Protein AF-A0A2G9RIJ7-F1 (afdb_monomer_lite)

Sequence (75 aa):
ILDDGGDLTHWVYKKYLNVYKKIRGIVEESVTGVHRLYQLSKAGKLCVPAMNVNDSVTKQKFDNLYCCRESILDG

Radius of gyration: 14.2 Å; chains: 1; bounding box: 27×20×43 Å

Structure (mmCIF, N/CA/C/O backbone):
data_AF-A0A2G9RIJ7-F1
#
_entry.id   AF-A0A2G9RIJ7-F1
#
loop_
_atom_site.group_PDB
_atom_site.id
_atom_site.type_symbol
_atom_site.label_atom_id
_atom_site.label_alt_id
_atom_site.label_comp_id
_atom_site.label_asym_id
_atom_site.label_entity_id
_atom_site.label_seq_id
_atom_site.pdbx_PDB_ins_code
_atom_site.Cartn_x
_atom_site.Cartn_y
_atom_site.Cartn_z
_atom_site.occupancy
_atom_site.B_iso_or_equiv
_atom_site.auth_seq_id
_atom_site.auth_comp_id
_atom_site.auth_asym_id
_atom_site.auth_atom_id
_atom_site.pdbx_PDB_model_num
ATOM 1 N N . ILE A 1 1 ? -7.863 -2.608 -0.085 1.00 86.88 1 ILE A N 1
ATOM 2 C CA . ILE A 1 1 ? -7.793 -1.560 -1.126 1.00 86.88 1 ILE A CA 1
ATOM 3 C C . ILE A 1 1 ? -6.676 -1.968 -2.060 1.00 86.88 1 ILE A C 1
ATOM 5 O O . ILE A 1 1 ? -5.642 -2.379 -1.555 1.00 86.88 1 ILE A O 1
ATOM 9 N N . LEU A 1 2 ? -6.918 -1.929 -3.362 1.00 90.25 2 LEU A N 1
ATOM 10 C CA . LEU A 1 2 ? -5.879 -2.033 -4.378 1.00 90.25 2 LEU A CA 1
ATOM 11 C C . LEU A 1 2 ? -5.785 -0.637 -4.992 1.00 90.25 2 LEU A C 1
ATOM 13 O O . LEU A 1 2 ? -6.827 -0.088 -5.355 1.00 90.25 2 LEU A O 1
ATOM 17 N N . ASP A 1 3 ? -4.606 -0.030 -4.937 1.00 90.31 3 ASP A N 1
ATOM 18 C CA . ASP A 1 3 ? -4.408 1.393 -5.219 1.00 90.31 3 ASP A CA 1
ATOM 19 C C . ASP A 1 3 ? -3.129 1.610 -6.032 1.00 90.31 3 ASP A C 1
ATOM 21 O O . ASP A 1 3 ? -2.150 0.873 -5.885 1.00 90.31 3 ASP A O 1
ATOM 25 N N . ASP A 1 4 ? -3.173 2.639 -6.869 1.00 87.94 4 ASP A N 1
ATOM 26 C CA . ASP A 1 4 ? -2.078 3.085 -7.723 1.00 87.94 4 ASP A CA 1
ATOM 27 C C . ASP A 1 4 ? -1.987 4.613 -7.605 1.00 87.94 4 ASP A C 1
ATOM 29 O O . ASP A 1 4 ? -2.761 5.366 -8.196 1.00 87.94 4 ASP A O 1
ATOM 33 N N . GLY A 1 5 ? -1.106 5.075 -6.718 1.00 86.75 5 GLY A N 1
ATOM 34 C CA . GLY A 1 5 ? -0.871 6.497 -6.426 1.00 86.75 5 GLY A CA 1
ATOM 35 C C . GLY A 1 5 ? -1.296 6.928 -5.018 1.00 86.75 5 GLY A C 1
ATOM 36 O O . GLY A 1 5 ? -0.889 7.993 -4.535 1.00 86.75 5 GLY A O 1
ATOM 37 N N . GLY A 1 6 ? -2.065 6.094 -4.313 1.00 87.19 6 GLY A N 1
ATOM 38 C CA . GLY A 1 6 ? -2.472 6.311 -2.923 1.00 87.19 6 GLY A CA 1
ATOM 39 C C . GLY A 1 6 ? -3.626 7.303 -2.724 1.00 87.19 6 GLY A C 1
ATOM 40 O O . GLY A 1 6 ? -3.891 7.712 -1.587 1.00 87.19 6 GLY A O 1
ATOM 41 N N . ASP A 1 7 ? -4.288 7.755 -3.792 1.00 90.50 7 ASP A N 1
ATOM 42 C CA . ASP A 1 7 ? -5.375 8.739 -3.710 1.00 90.50 7 ASP A CA 1
ATOM 43 C C . ASP A 1 7 ? -6.668 8.122 -3.173 1.00 90.50 7 ASP A C 1
ATOM 45 O O . ASP A 1 7 ? -7.331 8.728 -2.321 1.00 90.50 7 ASP A O 1
ATOM 49 N N . LEU A 1 8 ? -7.000 6.894 -3.587 1.00 89.56 8 LEU A N 1
ATOM 50 C CA . LEU A 1 8 ? -8.164 6.180 -3.066 1.00 89.56 8 LEU A CA 1
ATOM 51 C C . LEU A 1 8 ? -7.984 5.894 -1.574 1.00 89.56 8 LEU A C 1
ATOM 53 O O . LEU A 1 8 ? -8.881 6.154 -0.767 1.00 89.56 8 LEU A O 1
ATOM 57 N N . THR A 1 9 ? -6.800 5.424 -1.188 1.00 89.38 9 THR A N 1
ATOM 58 C CA . THR A 1 9 ? -6.430 5.180 0.206 1.00 89.38 9 THR A CA 1
ATOM 59 C C . THR A 1 9 ? -6.579 6.446 1.047 1.00 89.38 9 THR A C 1
ATOM 61 O O . THR A 1 9 ? -7.187 6.408 2.121 1.00 89.38 9 THR A O 1
ATOM 64 N N . HIS A 1 10 ? -6.094 7.589 0.553 1.00 89.56 10 HIS A N 1
ATOM 65 C CA . HIS A 1 10 ? -6.201 8.871 1.254 1.00 89.56 10 HIS A CA 1
ATOM 66 C C . HIS A 1 10 ? -7.642 9.375 1.357 1.00 89.56 10 HIS A C 1
ATOM 68 O O . HIS A 1 10 ? -8.061 9.883 2.402 1.00 89.56 10 HIS A O 1
ATOM 74 N N . TRP A 1 11 ? -8.425 9.216 0.291 1.00 90.81 11 TRP A N 1
ATOM 75 C CA . TRP A 1 11 ? -9.824 9.627 0.260 1.00 90.81 11 TRP A CA 1
ATOM 76 C C . TRP A 1 11 ? -10.679 8.813 1.234 1.00 90.81 11 TRP A C 1
ATOM 78 O O . TRP A 1 11 ? -11.443 9.387 2.014 1.00 90.81 11 TRP A O 1
ATOM 88 N N . VAL A 1 12 ? -10.499 7.488 1.258 1.00 90.56 12 VAL A N 1
ATOM 89 C CA . VAL A 1 12 ? -11.184 6.596 2.204 1.00 90.56 12 VAL A CA 1
ATOM 90 C C . VAL A 1 12 ? -10.770 6.912 3.640 1.00 90.56 12 VAL A C 1
ATOM 92 O O . VAL A 1 12 ? -11.636 7.013 4.510 1.00 90.56 12 VAL A O 1
ATOM 95 N N . TYR A 1 13 ? -9.479 7.143 3.889 1.00 88.31 13 TYR A N 1
ATOM 96 C CA . TYR A 1 13 ? -8.979 7.535 5.207 1.00 88.31 13 TYR A CA 1
ATOM 97 C C . TYR A 1 13 ? -9.613 8.845 5.708 1.00 88.31 13 TYR A C 1
ATOM 99 O O . TYR A 1 13 ? -10.064 8.912 6.852 1.00 88.31 13 TYR A O 1
ATOM 107 N N . LYS A 1 14 ? -9.700 9.876 4.853 1.00 89.69 14 LYS A N 1
ATOM 108 C CA . LYS A 1 14 ? -10.268 11.184 5.222 1.00 89.69 14 LYS A CA 1
ATOM 109 C C . LYS A 1 14 ? -11.787 11.172 5.375 1.00 89.69 14 LYS A C 1
ATOM 111 O O . LYS A 1 14 ? -12.303 11.789 6.303 1.00 89.69 14 LYS A O 1
ATOM 116 N N . LYS A 1 15 ? -12.504 10.543 4.441 1.00 92.19 15 LYS A N 1
ATOM 117 C CA . LYS A 1 15 ? -13.964 10.684 4.322 1.00 92.19 15 LYS A CA 1
ATOM 118 C C . LYS A 1 15 ? -14.734 9.546 4.991 1.00 92.19 15 LYS A C 1
ATOM 120 O O . LYS A 1 15 ? -15.854 9.758 5.445 1.00 92.19 15 LYS A O 1
ATOM 125 N N . TY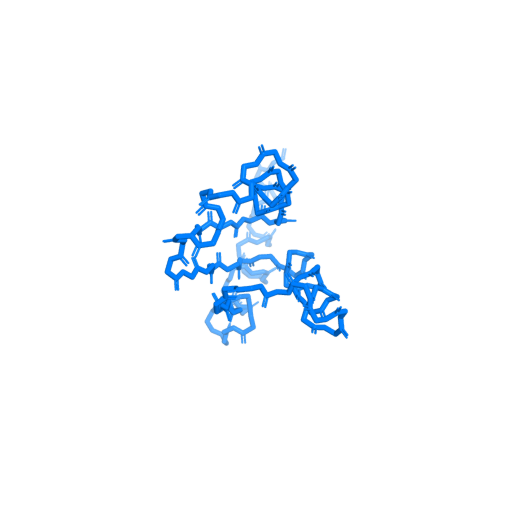R A 1 16 ? -14.133 8.361 5.103 1.00 92.25 16 TYR A N 1
ATOM 126 C CA . TYR A 1 16 ? -14.800 7.150 5.584 1.00 92.25 16 TYR A CA 1
ATOM 127 C C . TYR A 1 16 ? -13.945 6.380 6.592 1.00 92.25 16 TYR A C 1
ATOM 129 O O . TYR A 1 16 ? -13.712 5.180 6.445 1.00 92.25 16 TYR A O 1
ATOM 137 N N . LEU A 1 17 ? -13.527 7.044 7.672 1.00 87.75 17 LEU A N 1
ATOM 138 C CA . LEU A 1 17 ? -12.667 6.444 8.699 1.00 87.75 17 LEU A CA 1
ATOM 139 C C . LEU A 1 17 ? -13.250 5.149 9.304 1.00 87.75 17 LEU A C 1
ATOM 141 O O . LEU A 1 17 ? -12.521 4.200 9.590 1.00 87.75 17 LEU A O 1
ATOM 145 N N . ASN A 1 18 ? -14.577 5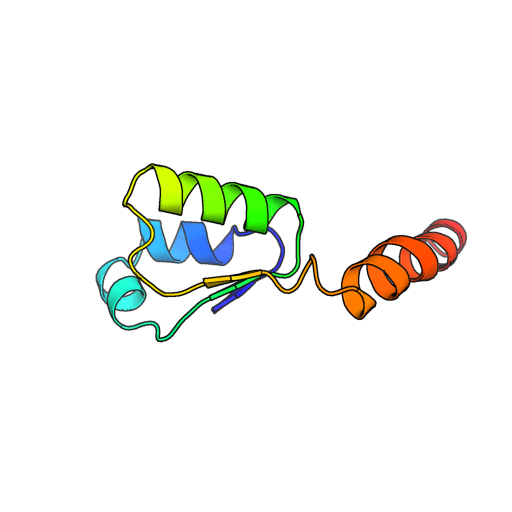.080 9.451 1.00 88.94 18 ASN A N 1
ATOM 146 C CA . ASN A 1 18 ? -15.275 3.886 9.943 1.00 88.94 18 ASN A CA 1
ATOM 147 C C . ASN A 1 18 ? -15.175 2.699 8.979 1.00 88.94 18 ASN A C 1
ATOM 149 O O . ASN A 1 18 ? -15.150 1.552 9.422 1.00 88.94 18 ASN A O 1
ATOM 153 N N . VAL A 1 19 ? -15.130 2.967 7.672 1.00 88.75 19 VAL A N 1
ATOM 154 C CA . VAL A 1 19 ? -14.902 1.942 6.650 1.00 88.75 19 VAL A CA 1
ATOM 155 C C . VAL A 1 19 ? -13.426 1.577 6.637 1.00 88.75 19 VAL A C 1
ATOM 157 O O . VAL A 1 19 ? -13.114 0.395 6.687 1.00 88.75 19 VAL A O 1
ATOM 160 N N . TYR A 1 20 ? -12.532 2.571 6.678 1.00 87.31 20 TYR A N 1
ATOM 161 C CA . TYR A 1 20 ? -11.082 2.379 6.684 1.00 87.31 20 TYR A CA 1
ATOM 162 C C . TYR A 1 20 ? -10.625 1.380 7.756 1.00 87.31 20 TYR A C 1
ATOM 164 O O . TYR A 1 20 ? -9.895 0.446 7.450 1.00 87.31 20 TYR A O 1
ATOM 172 N N . LYS A 1 21 ? -11.140 1.489 8.988 1.00 86.50 21 LYS A N 1
ATOM 173 C CA . LYS A 1 21 ? -10.822 0.556 10.089 1.00 86.50 21 LYS A CA 1
ATOM 174 C C . LYS A 1 21 ? -11.313 -0.883 9.876 1.00 86.50 21 LYS A C 1
ATOM 176 O O . LYS A 1 21 ? -10.841 -1.785 10.557 1.00 86.50 21 LYS A O 1
ATOM 181 N N . LYS A 1 22 ? -12.275 -1.109 8.976 1.00 90.06 22 LYS A N 1
ATOM 182 C CA . LYS A 1 22 ? -12.805 -2.444 8.643 1.00 90.06 22 LYS A CA 1
ATOM 183 C C . LYS A 1 22 ? -12.079 -3.086 7.458 1.00 90.06 22 LYS A C 1
ATOM 185 O O . LYS A 1 22 ? -12.363 -4.233 7.114 1.00 90.06 22 LYS A O 1
ATOM 190 N N . ILE A 1 23 ? -11.176 -2.355 6.806 1.00 89.94 23 ILE A N 1
ATOM 191 C CA . ILE A 1 23 ? -10.438 -2.843 5.645 1.00 89.94 23 ILE A CA 1
ATOM 192 C C . ILE A 1 23 ? -9.351 -3.805 6.117 1.00 89.94 23 ILE A C 1
ATOM 194 O O . ILE A 1 23 ? -8.583 -3.502 7.023 1.00 89.94 23 ILE A O 1
ATOM 198 N N . ARG A 1 24 ? -9.281 -4.975 5.474 1.00 92.50 24 ARG A N 1
ATOM 199 C CA . ARG A 1 24 ? -8.314 -6.025 5.829 1.00 92.50 24 ARG A CA 1
ATOM 200 C C . ARG A 1 24 ? -6.877 -5.680 5.462 1.00 92.50 24 ARG A C 1
ATOM 202 O O . ARG A 1 24 ? -5.968 -6.195 6.093 1.00 92.50 24 ARG A O 1
ATOM 209 N N . GLY A 1 25 ? -6.684 -4.842 4.451 1.00 91.88 25 GLY A N 1
ATOM 210 C CA . GLY A 1 25 ? -5.371 -4.351 4.065 1.00 91.88 25 GLY A CA 1
ATOM 211 C C . GLY A 1 25 ? -5.383 -3.525 2.784 1.00 91.88 25 GLY A C 1
ATOM 212 O O . GLY A 1 25 ? -6.418 -3.383 2.117 1.00 91.88 25 GLY A O 1
ATOM 213 N N . ILE A 1 26 ? -4.222 -2.967 2.465 1.00 93.12 26 ILE A N 1
ATOM 214 C CA . ILE A 1 26 ? -3.950 -2.154 1.277 1.00 93.12 26 ILE A CA 1
ATOM 215 C C . ILE A 1 26 ? -2.861 -2.848 0.452 1.00 93.12 26 ILE A C 1
ATOM 217 O O . ILE A 1 26 ? -1.929 -3.406 1.020 1.00 93.12 26 ILE A O 1
ATOM 221 N N . VAL A 1 27 ? -2.979 -2.818 -0.868 1.00 93.19 27 VAL A N 1
A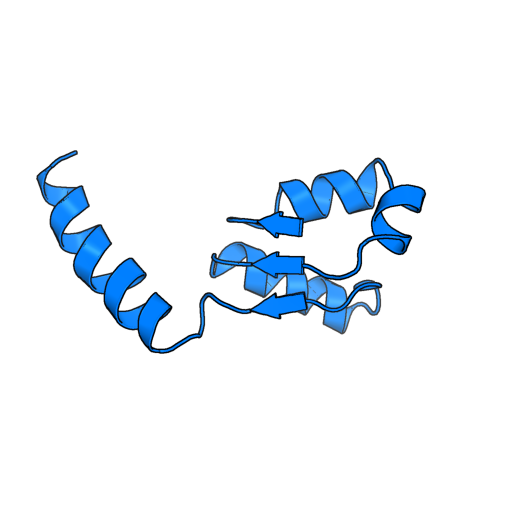TOM 222 C CA . VAL A 1 27 ? -1.962 -3.245 -1.830 1.00 93.19 27 VAL A CA 1
ATOM 223 C C . VAL A 1 27 ? -1.686 -2.040 -2.717 1.00 93.19 27 VAL A C 1
ATOM 225 O O . VAL A 1 27 ? -2.633 -1.502 -3.286 1.00 93.19 27 VAL A O 1
ATOM 228 N N . GLU A 1 28 ? -0.433 -1.596 -2.777 1.00 93.12 28 GLU A N 1
ATOM 229 C CA . GLU A 1 28 ? -0.050 -0.365 -3.476 1.00 93.12 28 GLU A CA 1
ATOM 230 C C . GLU A 1 28 ? 1.038 -0.613 -4.521 1.00 93.12 28 GLU A C 1
ATOM 232 O O . GLU A 1 28 ? 2.090 -1.196 -4.227 1.00 93.12 28 GLU A O 1
ATOM 237 N N . GLU A 1 29 ? 0.763 -0.132 -5.730 1.00 90.62 29 GLU A N 1
ATOM 238 C CA . GLU A 1 29 ? 1.523 -0.419 -6.944 1.00 90.62 29 GLU A CA 1
ATOM 239 C C . GLU A 1 29 ? 2.520 0.672 -7.348 1.00 90.62 29 GLU A C 1
ATOM 241 O O . GLU A 1 29 ? 3.504 0.388 -8.041 1.00 90.62 29 GLU A O 1
ATOM 246 N N . SER A 1 30 ? 2.327 1.901 -6.871 1.00 87.19 30 SER A N 1
ATOM 247 C CA . SER A 1 30 ? 3.170 3.034 -7.246 1.00 87.19 30 SER A CA 1
ATOM 248 C C . SER A 1 30 ? 4.237 3.365 -6.207 1.00 87.19 30 SER A C 1
ATOM 250 O O . SER A 1 30 ? 4.031 3.263 -4.995 1.00 87.19 30 SER A O 1
ATOM 252 N N . VAL A 1 31 ? 5.359 3.915 -6.674 1.00 87.94 31 VAL A N 1
ATOM 253 C CA . VAL A 1 31 ? 6.393 4.507 -5.806 1.00 87.94 31 VAL A CA 1
ATOM 254 C C . VAL A 1 31 ? 5.801 5.618 -4.921 1.00 87.94 31 VAL A C 1
ATOM 256 O O . VAL A 1 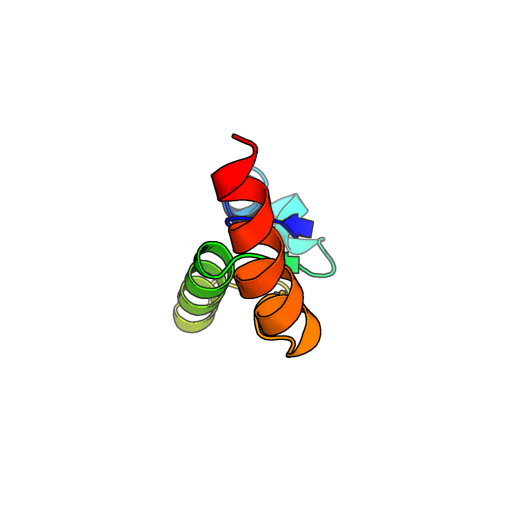31 ? 6.110 5.721 -3.731 1.00 87.94 31 VAL A O 1
ATOM 259 N N . THR A 1 32 ? 4.922 6.447 -5.490 1.00 90.06 32 THR A N 1
ATOM 260 C CA . THR A 1 32 ? 4.317 7.600 -4.809 1.00 90.06 32 THR A CA 1
ATOM 261 C C . THR A 1 32 ? 3.390 7.175 -3.675 1.00 90.06 32 THR A C 1
ATOM 263 O O . THR A 1 32 ? 3.491 7.695 -2.559 1.00 90.06 32 THR A O 1
ATOM 266 N N . GLY A 1 33 ? 2.504 6.215 -3.933 1.00 90.88 33 GLY A N 1
ATOM 267 C CA . GLY A 1 33 ? 1.592 5.671 -2.936 1.00 90.88 33 GLY A CA 1
ATOM 268 C C . GLY A 1 33 ? 2.342 4.916 -1.841 1.00 90.88 33 GLY A C 1
ATOM 269 O O . GLY A 1 33 ? 2.066 5.130 -0.659 1.00 90.88 33 GLY A O 1
ATOM 270 N N . VAL A 1 34 ? 3.380 4.145 -2.193 1.00 92.06 34 VAL A N 1
ATOM 271 C CA . VAL A 1 34 ? 4.263 3.489 -1.213 1.00 92.06 34 VAL A CA 1
ATOM 272 C C . VAL A 1 34 ? 4.906 4.519 -0.286 1.00 92.06 34 VAL A C 1
ATOM 274 O O . VAL A 1 34 ? 4.885 4.361 0.938 1.00 92.06 34 VAL A O 1
ATOM 277 N N . HIS A 1 35 ? 5.422 5.623 -0.831 1.00 91.81 35 HIS A N 1
ATOM 278 C CA . HIS A 1 35 ? 6.017 6.682 -0.020 1.00 91.81 35 HIS A CA 1
ATOM 279 C C . HIS A 1 35 ? 5.002 7.306 0.957 1.00 91.81 35 HIS A C 1
ATOM 281 O O . HIS A 1 35 ? 5.324 7.550 2.124 1.00 91.81 35 HIS A O 1
ATOM 287 N N . ARG A 1 36 ? 3.748 7.506 0.528 1.00 90.81 36 ARG A N 1
ATOM 288 C CA . ARG A 1 36 ? 2.655 7.974 1.401 1.00 90.81 36 ARG A CA 1
ATOM 289 C C . ARG A 1 36 ? 2.315 6.959 2.498 1.00 90.81 36 ARG A C 1
ATOM 291 O O . ARG A 1 36 ? 2.132 7.356 3.650 1.00 90.81 36 ARG A O 1
ATOM 298 N N . LEU A 1 37 ? 2.285 5.662 2.185 1.00 91.81 37 LEU A N 1
ATOM 299 C CA . LEU A 1 37 ? 2.079 4.601 3.179 1.00 91.81 37 LEU A CA 1
ATOM 300 C C . LEU A 1 37 ? 3.184 4.602 4.244 1.00 91.81 37 LEU A C 1
ATOM 302 O O . LEU A 1 37 ? 2.882 4.519 5.436 1.00 91.81 37 LEU A O 1
ATOM 306 N N . TYR A 1 38 ? 4.448 4.796 3.853 1.00 92.38 38 TYR A N 1
ATOM 307 C CA . TYR A 1 38 ? 5.550 4.953 4.808 1.00 92.38 38 TYR A CA 1
ATOM 308 C C . TYR A 1 38 ? 5.398 6.195 5.690 1.00 92.38 38 TYR A C 1
ATOM 310 O O . TYR A 1 38 ? 5.668 6.121 6.890 1.00 92.38 38 TYR A O 1
ATOM 318 N N . GLN A 1 39 ? 4.948 7.329 5.143 1.00 91.62 39 GLN A N 1
ATOM 319 C CA . GLN A 1 39 ? 4.662 8.527 5.942 1.00 91.62 39 GLN A CA 1
ATOM 320 C C . GLN A 1 39 ? 3.553 8.269 6.971 1.00 91.62 39 GLN A C 1
ATOM 322 O O . GLN A 1 39 ? 3.703 8.631 8.139 1.00 91.62 39 GLN A O 1
ATOM 327 N N . LEU A 1 40 ? 2.469 7.597 6.567 1.00 89.44 40 LEU A N 1
ATOM 328 C CA . LEU A 1 4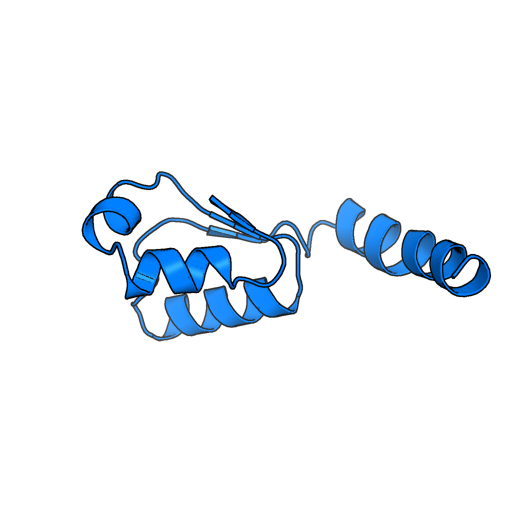0 ? 1.380 7.207 7.467 1.00 89.44 40 LEU A CA 1
ATOM 329 C C . LEU A 1 40 ? 1.857 6.233 8.549 1.00 89.44 40 LEU A C 1
ATOM 331 O O . LEU A 1 40 ? 1.487 6.391 9.713 1.00 89.44 40 LEU A O 1
ATOM 335 N N . SER A 1 41 ? 2.706 5.269 8.190 1.00 91.56 41 SER A N 1
ATOM 336 C CA . SER A 1 41 ? 3.297 4.319 9.134 1.00 91.56 41 SER A CA 1
ATOM 337 C C . SER A 1 41 ? 4.196 5.022 10.152 1.00 91.56 41 SER A C 1
ATOM 339 O O . SER A 1 41 ? 4.040 4.798 11.349 1.00 91.56 41 SER A O 1
ATOM 341 N N . LYS A 1 42 ? 5.098 5.909 9.706 1.00 92.44 42 LYS A N 1
ATOM 342 C CA . LYS A 1 42 ? 5.989 6.687 10.589 1.00 92.44 42 LYS A CA 1
ATOM 343 C C . LYS A 1 42 ? 5.215 7.620 11.522 1.00 92.44 42 LYS A C 1
ATOM 345 O O . LYS A 1 42 ? 5.630 7.829 12.654 1.00 92.44 42 LYS A O 1
ATOM 350 N N . ALA A 1 43 ? 4.084 8.154 11.065 1.00 91.69 43 ALA A N 1
ATOM 351 C CA . ALA A 1 43 ? 3.197 8.985 11.873 1.00 91.69 43 ALA A CA 1
ATOM 352 C C . ALA A 1 43 ? 2.281 8.184 12.824 1.00 91.69 43 ALA A C 1
ATOM 354 O O . ALA A 1 43 ? 1.470 8.794 13.518 1.00 91.69 43 ALA A O 1
ATOM 355 N N . GLY A 1 44 ? 2.342 6.844 12.822 1.00 88.44 44 GLY A N 1
ATOM 356 C CA . GLY A 1 44 ? 1.454 5.984 13.616 1.00 88.44 44 GLY A CA 1
ATOM 357 C C . GLY A 1 44 ? -0.015 6.016 13.173 1.00 88.44 44 GLY A C 1
ATOM 358 O O . GLY A 1 44 ? -0.903 5.657 13.940 1.00 88.44 44 GLY A O 1
ATOM 359 N N . LYS A 1 45 ? -0.291 6.479 11.947 1.00 87.50 45 LYS A N 1
ATOM 360 C CA . LYS A 1 45 ? -1.646 6.670 11.394 1.00 87.50 45 LYS A CA 1
ATOM 361 C C . LYS A 1 45 ? -2.079 5.557 10.439 1.00 87.50 45 LYS A C 1
ATOM 363 O O . LYS A 1 45 ? -3.232 5.535 10.015 1.00 87.50 45 LYS A O 1
ATOM 368 N N . LEU A 1 46 ? -1.178 4.640 10.092 1.00 88.62 46 LEU A N 1
ATOM 369 C CA . LEU A 1 46 ? -1.496 3.477 9.271 1.00 88.62 46 LEU A CA 1
ATOM 370 C C . LEU A 1 46 ? -2.197 2.416 10.134 1.00 88.62 46 LEU A C 1
ATOM 372 O O . LEU A 1 46 ? -1.552 1.637 10.828 1.00 88.62 46 LEU A O 1
ATOM 376 N N . CYS A 1 47 ? -3.531 2.421 10.125 1.00 85.31 47 CYS A N 1
ATOM 377 C CA . CYS A 1 47 ? -4.342 1.543 10.981 1.00 85.31 47 CYS A CA 1
ATOM 378 C C . CYS A 1 47 ? -4.638 0.162 10.375 1.00 85.31 47 CYS A C 1
ATOM 380 O O . CYS A 1 47 ? -5.296 -0.649 11.021 1.00 85.31 47 CYS A O 1
ATOM 382 N N . VAL A 1 48 ? -4.210 -0.090 9.139 1.00 89.31 48 VAL A N 1
ATOM 383 C CA . VAL A 1 48 ? -4.441 -1.347 8.416 1.00 89.31 48 VAL A CA 1
ATOM 384 C C . VAL A 1 48 ? -3.128 -1.827 7.805 1.00 89.31 48 VAL A C 1
ATOM 386 O O . VAL A 1 48 ? -2.306 -0.992 7.423 1.00 89.31 48 VAL A O 1
ATOM 389 N N . PRO A 1 49 ? -2.898 -3.145 7.693 1.00 91.62 49 PRO A N 1
ATOM 390 C CA . PRO A 1 49 ? -1.688 -3.653 7.063 1.00 91.62 49 PRO A CA 1
ATOM 391 C C . PRO A 1 49 ? -1.646 -3.240 5.588 1.00 91.62 49 PRO A C 1
ATOM 393 O O . PRO A 1 49 ? -2.667 -3.249 4.896 1.00 91.62 49 PRO A O 1
ATOM 396 N N . ALA A 1 50 ? -0.462 -2.879 5.105 1.00 92.44 50 ALA A N 1
ATOM 397 C CA . ALA A 1 50 ? -0.249 -2.479 3.723 1.00 92.44 50 ALA A CA 1
ATOM 398 C C . ALA A 1 50 ? 0.891 -3.291 3.101 1.00 92.44 50 ALA A C 1
ATOM 400 O O . ALA A 1 50 ? 1.917 -3.520 3.740 1.00 92.44 50 ALA A O 1
ATOM 401 N N . MET A 1 51 ? 0.696 -3.722 1.859 1.00 91.75 51 MET A N 1
ATOM 402 C CA . MET A 1 51 ? 1.668 -4.445 1.055 1.00 91.75 51 MET A CA 1
ATOM 403 C C . MET A 1 51 ? 2.178 -3.527 -0.053 1.00 91.75 51 MET A C 1
ATOM 405 O O . MET A 1 51 ? 1.407 -3.028 -0.871 1.00 91.75 51 MET A O 1
ATOM 409 N N . ASN A 1 52 ? 3.489 -3.323 -0.062 1.00 89.50 52 ASN A N 1
ATOM 410 C CA . ASN A 1 52 ? 4.204 -2.656 -1.139 1.00 89.50 52 ASN A CA 1
ATOM 411 C C . ASN A 1 52 ? 4.471 -3.688 -2.239 1.00 89.50 52 ASN A C 1
ATOM 413 O O . ASN A 1 52 ? 5.316 -4.564 -2.055 1.00 89.50 52 ASN A O 1
ATOM 417 N N . VAL A 1 53 ? 3.735 -3.609 -3.350 1.00 84.94 53 VAL A N 1
ATOM 418 C CA . VAL A 1 53 ? 3.984 -4.482 -4.508 1.00 84.94 53 VAL A CA 1
ATOM 419 C C . VAL A 1 53 ? 4.907 -3.829 -5.534 1.00 84.94 53 VAL A C 1
ATOM 421 O O . VAL A 1 53 ? 5.555 -4.559 -6.282 1.00 84.94 53 VAL A O 1
ATOM 424 N N . ASN A 1 54 ? 5.060 -2.499 -5.505 1.00 81.88 54 ASN A N 1
ATOM 425 C CA . ASN A 1 54 ? 5.991 -1.762 -6.364 1.00 81.88 54 ASN A CA 1
ATOM 426 C C . ASN A 1 54 ? 7.432 -2.296 -6.292 1.00 81.88 54 ASN A C 1
ATOM 428 O O . ASN A 1 54 ? 8.090 -2.439 -7.320 1.00 81.88 54 ASN A O 1
ATOM 432 N N . ASP A 1 55 ? 7.911 -2.615 -5.087 1.00 81.06 55 ASP A N 1
ATOM 433 C CA . ASP A 1 55 ? 9.299 -3.053 -4.867 1.00 81.06 55 ASP A CA 1
ATOM 434 C C . ASP A 1 55 ? 9.510 -4.553 -5.128 1.00 81.06 55 ASP A C 1
ATOM 436 O O . ASP A 1 55 ? 10.598 -5.094 -4.915 1.00 81.06 55 ASP A O 1
ATOM 440 N N . SER A 1 56 ? 8.485 -5.255 -5.616 1.00 82.25 56 SER A N 1
ATOM 441 C CA . SER A 1 56 ? 8.662 -6.621 -6.104 1.00 82.25 56 SER A CA 1
ATOM 442 C C . SER A 1 56 ? 9.572 -6.607 -7.334 1.00 82.25 56 SER A C 1
ATOM 444 O O . SER A 1 56 ? 9.343 -5.851 -8.277 1.00 82.25 56 SER A O 1
ATOM 446 N N . VAL A 1 57 ? 10.584 -7.484 -7.358 1.00 71.88 57 VAL A N 1
ATOM 447 C CA . VAL A 1 57 ? 11.592 -7.555 -8.440 1.00 71.88 57 VAL A CA 1
ATOM 448 C C . VAL A 1 57 ? 10.945 -7.684 -9.821 1.00 71.88 57 VAL A C 1
ATOM 450 O O . VAL A 1 57 ? 11.433 -7.110 -10.792 1.00 71.88 57 VAL A O 1
ATOM 453 N N . THR A 1 58 ? 9.840 -8.421 -9.909 1.00 73.44 58 THR A N 1
ATOM 454 C CA . THR A 1 58 ? 9.057 -8.590 -11.134 1.00 73.44 58 THR A CA 1
ATOM 455 C C . THR A 1 58 ? 8.342 -7.304 -11.540 1.00 73.44 58 THR A C 1
ATOM 457 O O . THR A 1 58 ? 8.441 -6.925 -12.700 1.00 73.44 58 THR A O 1
ATOM 460 N N . LYS A 1 59 ? 7.714 -6.580 -10.606 1.00 75.56 59 LYS A N 1
ATOM 461 C CA . LYS A 1 59 ? 7.035 -5.302 -10.876 1.00 75.56 59 LYS A CA 1
ATOM 462 C C . LYS A 1 59 ? 8.037 -4.246 -11.328 1.00 75.56 59 LYS A C 1
ATOM 464 O O . LYS A 1 59 ? 7.924 -3.696 -12.415 1.00 75.56 59 LYS A O 1
ATOM 469 N N . GLN A 1 60 ? 9.083 -4.014 -10.542 1.00 70.44 60 GLN A N 1
ATOM 470 C CA . GLN A 1 60 ? 10.017 -2.927 -10.814 1.00 70.44 60 GLN A CA 1
ATOM 471 C C . GLN A 1 60 ? 10.802 -3.130 -12.120 1.00 70.44 60 GLN A C 1
ATOM 473 O O . GLN A 1 60 ? 11.087 -2.161 -12.821 1.00 70.44 60 GLN A O 1
ATOM 478 N N . LYS A 1 61 ? 11.156 -4.378 -12.461 1.00 67.75 61 LYS A N 1
ATOM 479 C CA . LYS A 1 61 ? 11.920 -4.669 -13.681 1.00 67.75 61 LYS A CA 1
ATOM 480 C C . LYS A 1 61 ? 11.053 -4.812 -14.922 1.00 67.75 61 LYS A C 1
ATOM 482 O O . LYS A 1 61 ? 11.515 -4.395 -15.971 1.00 67.75 61 LYS A O 1
ATOM 487 N N . PHE A 1 62 ? 9.855 -5.390 -14.839 1.00 65.75 62 PHE A N 1
ATOM 488 C CA . PHE A 1 62 ? 9.000 -5.559 -16.019 1.00 65.75 62 PHE A CA 1
ATOM 489 C C . PHE A 1 62 ? 8.159 -4.329 -16.308 1.00 65.75 62 PHE A C 1
ATOM 491 O O . PHE A 1 62 ? 8.178 -3.816 -17.423 1.00 65.75 62 PHE A O 1
ATOM 498 N N . ASP A 1 63 ? 7.503 -3.813 -15.284 1.00 61.31 63 ASP A N 1
ATOM 499 C CA . ASP 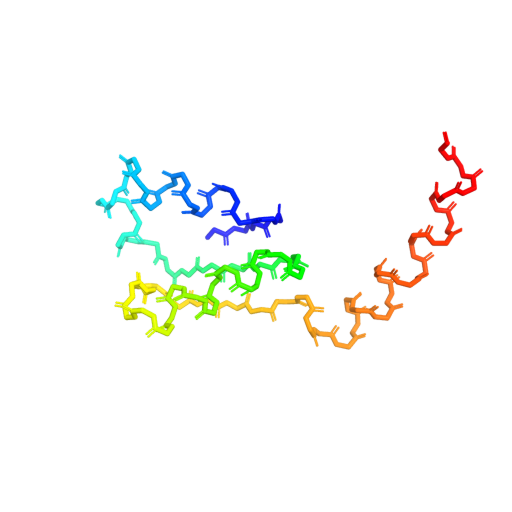A 1 63 ? 6.496 -2.783 -15.456 1.00 61.31 63 ASP A CA 1
ATOM 500 C C . ASP A 1 63 ? 7.137 -1.392 -15.579 1.00 61.31 63 ASP A C 1
ATOM 502 O O . ASP A 1 63 ? 6.963 -0.687 -16.567 1.00 61.31 63 ASP A O 1
ATOM 506 N N . ASN A 1 64 ? 8.021 -1.019 -14.650 1.00 59.97 64 ASN A N 1
ATOM 507 C CA . ASN A 1 64 ? 8.590 0.334 -14.686 1.00 59.97 64 ASN A CA 1
ATOM 508 C C . ASN A 1 64 ? 9.660 0.524 -15.785 1.00 59.97 64 ASN A C 1
ATOM 510 O O . ASN A 1 64 ? 9.868 1.652 -16.230 1.00 59.97 64 ASN A O 1
ATOM 514 N N . LEU A 1 65 ? 10.369 -0.536 -16.200 1.00 60.78 65 LEU A N 1
ATOM 515 C CA . LEU A 1 65 ? 11.483 -0.434 -17.158 1.00 60.78 65 LEU A CA 1
ATOM 516 C C . LEU A 1 65 ? 11.103 -0.865 -18.580 1.00 60.78 65 LEU A C 1
ATOM 518 O O . LEU A 1 65 ? 11.451 -0.157 -19.525 1.00 60.78 65 LEU A O 1
ATOM 522 N N . TYR A 1 66 ? 10.441 -2.016 -18.751 1.00 62.97 66 TYR A N 1
ATOM 523 C CA . TYR A 1 66 ? 10.134 -2.531 -20.089 1.00 62.97 66 TYR A CA 1
ATOM 524 C C . TYR A 1 66 ? 8.816 -1.968 -20.635 1.00 62.97 66 TYR A C 1
ATOM 526 O O . TYR A 1 66 ? 8.837 -1.470 -21.758 1.00 62.97 66 TYR A O 1
ATOM 534 N N . CYS A 1 67 ? 7.728 -1.920 -19.851 1.00 59.94 67 CYS A N 1
ATOM 535 C CA . CYS A 1 67 ? 6.465 -1.323 -20.323 1.00 59.94 67 CYS A CA 1
ATOM 536 C C . CYS A 1 67 ? 6.636 0.158 -20.693 1.00 59.94 67 CYS A C 1
ATOM 538 O O . CYS A 1 67 ? 6.343 0.535 -21.823 1.00 59.94 67 CYS A O 1
ATOM 540 N N . CYS A 1 68 ? 7.208 0.991 -19.814 1.00 61.09 68 CYS A N 1
ATOM 541 C CA . CYS A 1 68 ? 7.412 2.418 -20.113 1.00 61.09 68 CYS A CA 1
ATOM 542 C C . CYS A 1 68 ? 8.234 2.668 -21.392 1.00 61.09 68 CYS A C 1
ATOM 544 O O . CYS A 1 68 ? 8.016 3.661 -22.081 1.00 61.09 68 CYS A O 1
ATOM 546 N N . ARG A 1 69 ? 9.180 1.780 -21.723 1.00 64.44 69 ARG A N 1
ATOM 547 C CA . ARG A 1 69 ? 10.013 1.904 -22.926 1.00 64.44 69 ARG A CA 1
ATOM 548 C C . ARG A 1 69 ? 9.229 1.647 -24.214 1.00 64.44 69 ARG A C 1
ATOM 550 O O . ARG A 1 69 ? 9.556 2.252 -25.230 1.00 64.44 69 ARG A O 1
ATOM 557 N N . GLU A 1 70 ? 8.234 0.768 -24.176 1.00 66.62 70 GLU A N 1
ATOM 558 C CA . GLU A 1 70 ? 7.356 0.498 -25.317 1.00 66.62 70 GLU A CA 1
ATOM 559 C C . GLU A 1 70 ? 6.268 1.569 -25.428 1.00 66.62 70 GLU A C 1
ATOM 561 O O . GLU A 1 70 ? 6.069 2.136 -26.497 1.00 66.62 70 GLU A O 1
ATOM 566 N N . SER A 1 71 ? 5.642 1.939 -24.307 1.00 66.00 71 SER A N 1
ATOM 567 C CA . SER A 1 71 ? 4.520 2.886 -24.289 1.00 66.00 71 SER A CA 1
ATOM 568 C C . SER A 1 71 ? 4.904 4.314 -24.685 1.00 66.00 71 SER A C 1
ATOM 570 O O . SER A 1 71 ? 4.093 5.015 -25.277 1.00 66.00 71 SER A O 1
ATOM 572 N N . ILE A 1 72 ? 6.128 4.763 -24.377 1.00 66.50 72 ILE A N 1
ATOM 573 C CA . ILE A 1 72 ? 6.608 6.113 -24.738 1.00 66.50 72 ILE A CA 1
ATOM 574 C C . ILE A 1 72 ? 6.743 6.300 -26.254 1.00 66.50 72 ILE A C 1
ATOM 576 O O . ILE A 1 72 ? 6.682 7.426 -26.733 1.00 66.50 72 ILE A O 1
ATOM 580 N N . LEU A 1 73 ? 6.974 5.221 -27.003 1.00 63.44 73 LEU A N 1
ATOM 581 C CA . LEU A 1 73 ? 7.089 5.282 -28.461 1.00 63.44 73 LEU A CA 1
ATOM 582 C C . LEU A 1 73 ? 5.724 5.192 -29.159 1.00 63.44 73 LEU A C 1
ATOM 584 O O . LEU A 1 73 ? 5.630 5.574 -30.322 1.00 63.44 73 LEU A O 1
ATOM 588 N N . ASP A 1 74 ? 4.707 4.684 -28.459 1.00 62.31 74 ASP A N 1
ATOM 589 C CA . ASP A 1 74 ? 3.357 4.435 -28.982 1.00 62.31 74 ASP A CA 1
ATOM 590 C C . ASP A 1 74 ? 2.352 5.561 -28.650 1.00 62.31 74 ASP A C 1
ATOM 592 O O . ASP A 1 74 ? 1.297 5.648 -29.278 1.00 62.31 74 ASP A O 1
ATOM 596 N N . GLY A 1 75 ? 2.657 6.406 -27.654 1.00 47.72 75 GLY A N 1
ATOM 597 C CA . GLY A 1 75 ? 1.825 7.536 -27.205 1.00 47.72 75 GLY A CA 1
ATOM 598 C C . GLY A 1 75 ? 2.199 8.874 -27.829 1.00 47.72 75 GLY A C 1
ATOM 599 O O . GLY A 1 75 ? 1.265 9.676 -28.062 1.00 47.72 75 GLY A O 1
#

InterPro domains:
  IPR000043 Adenosylhomocysteinase-like [PF05221] (14-63)
  IPR000043 Adenosylhomocysteinase-like [PTHR23420] (1-75)
  IPR042172 Adenosylhomocysteinase-like superfamily [G3DSA:3.40.50.1480] (1-65)

Secondary structure (DSSP, 8-state):
-EESSSHHHHHHHHH-HHHHTT---EEE-SHHHHHHHHHHHHTT---S-EEE-TTSHHIIIIIIIIIHHHHHHH-

Organism: Aquarana catesbeiana (NCBI:txid8400)

pLDDT: mean 83.2, std 11.48, range [47.72, 93.19]

Foldseek 3Di:
DEDEQQPVVVCCVVPPVVVNLVDQEYEYQYPNNVVVCVVCVVVVNNNHHYHDPNPPPCSVPCPVPPVCVVVVVVD